Protein AF-A0AAD9VM72-F1 (afdb_monomer_lite)

Organism: NCBI:txid1348599

Sequence (78 aa):
MDEDNSRELMAIKKLKGAEDWNIWKFQISVILKAQGAWNIVTGTRTLLEPLPTASSEIERKEREKEIADWYRMDAITI

Secondary structure (DSSP, 8-state):
--HHHHHHHHS-----SSTTHHHHHHHHHHHHHHTTTHHHHTTSSPPPPPPPTT--HHHHHHHHHHHHHHHHHHT---

Foldseek 3Di:
DDPVVVVVVLDQDDDDDPVCVVVNVVSVCVVLVVLVLNCVVVVVDDQDDDDDPPDDPVVNVVSVVVNVVNVVSVPDDD

Radius of gyration: 18.25 Å; chains: 1; bounding box: 32×40×46 Å

pLDDT: mean 81.44, std 12.78, range [46.66, 94.25]

Structure (mmCIF, N/CA/C/O backbone):
data_AF-A0AAD9VM72-F1
#
_entry.id   AF-A0AAD9VM72-F1
#
loop_
_atom_site.group_PDB
_atom_site.id
_atom_site.type_symbol
_atom_site.label_atom_id
_atom_site.label_alt_id
_atom_site.label_comp_id
_atom_site.label_asym_id
_atom_site.label_entity_id
_atom_site.label_seq_id
_atom_site.pdbx_PDB_ins_code
_atom_site.Cartn_x
_atom_site.Cartn_y
_atom_site.Cartn_z
_atom_site.occupancy
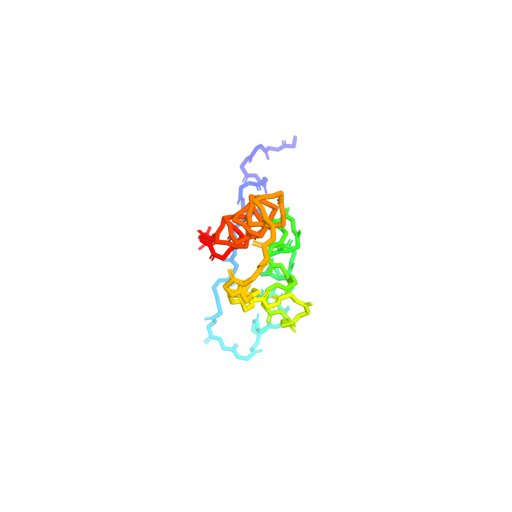_atom_site.B_iso_or_equiv
_atom_site.auth_seq_id
_atom_site.auth_comp_id
_atom_site.auth_asym_id
_atom_site.auth_atom_id
_atom_site.pdbx_PDB_model_num
ATOM 1 N N . MET A 1 1 ? 14.335 27.904 -10.030 1.00 49.06 1 MET A N 1
ATOM 2 C CA . MET A 1 1 ? 14.157 26.450 -10.197 1.00 49.06 1 MET A CA 1
ATOM 3 C C . MET A 1 1 ? 12.689 26.268 -10.495 1.00 49.06 1 MET A C 1
ATOM 5 O O . MET A 1 1 ? 11.880 26.491 -9.605 1.00 49.06 1 MET A O 1
ATOM 9 N N . ASP A 1 2 ? 12.368 26.064 -11.766 1.00 51.41 2 ASP A N 1
ATOM 10 C CA . ASP A 1 2 ? 11.012 26.196 -12.294 1.00 51.41 2 ASP A CA 1
ATOM 11 C C . ASP A 1 2 ? 10.068 25.135 -11.707 1.00 51.41 2 ASP A C 1
ATOM 13 O O . ASP A 1 2 ? 10.416 23.955 -11.631 1.00 51.41 2 ASP A O 1
ATOM 17 N N . GLU A 1 3 ? 8.873 25.561 -11.282 1.00 55.31 3 GLU A N 1
ATOM 18 C CA . GLU A 1 3 ? 7.803 24.693 -10.755 1.00 55.31 3 GLU A CA 1
ATOM 19 C C . GLU A 1 3 ? 7.412 23.578 -11.737 1.00 55.31 3 GLU A C 1
ATOM 21 O O . GLU A 1 3 ? 6.988 22.496 -11.326 1.00 55.31 3 GLU A O 1
ATOM 26 N N . ASP A 1 4 ? 7.618 23.815 -13.031 1.00 53.62 4 ASP A N 1
ATOM 27 C CA . ASP A 1 4 ? 7.325 22.873 -14.109 1.00 53.62 4 ASP A CA 1
ATOM 28 C C . ASP A 1 4 ? 8.242 21.637 -14.061 1.00 53.62 4 ASP A C 1
ATOM 30 O O . ASP A 1 4 ? 7.793 20.499 -14.208 1.00 53.62 4 ASP A O 1
ATOM 34 N N . ASN A 1 5 ? 9.509 21.834 -13.682 1.00 46.66 5 ASN A N 1
ATOM 35 C CA . ASN A 1 5 ? 10.485 20.753 -13.540 1.00 46.66 5 ASN A CA 1
ATOM 36 C C . ASN A 1 5 ? 10.154 19.837 -12.341 1.00 46.66 5 ASN A C 1
ATOM 38 O O . ASN A 1 5 ? 10.486 18.653 -12.337 1.00 46.66 5 ASN A O 1
ATOM 42 N N . SER A 1 6 ? 9.453 20.360 -11.322 1.00 49.78 6 SER A N 1
ATOM 43 C CA . SER A 1 6 ? 8.946 19.545 -10.204 1.00 49.78 6 SER A CA 1
ATOM 44 C C . SER A 1 6 ? 7.755 18.674 -10.600 1.00 49.78 6 SER A C 1
ATOM 46 O O . SER A 1 6 ? 7.600 17.585 -10.049 1.00 49.78 6 SER A O 1
ATOM 48 N N . ARG A 1 7 ? 6.922 19.111 -11.554 1.00 53.97 7 ARG A N 1
ATOM 49 C CA . ARG A 1 7 ? 5.786 18.313 -12.044 1.00 53.97 7 ARG A CA 1
ATOM 50 C C . ARG A 1 7 ? 6.237 17.171 -12.947 1.00 53.97 7 ARG A C 1
ATOM 52 O O . ARG A 1 7 ? 5.716 16.067 -12.806 1.00 53.97 7 ARG A O 1
ATOM 59 N N . GLU A 1 8 ? 7.239 17.391 -13.798 1.00 49.44 8 GLU A N 1
ATOM 60 C CA . GLU A 1 8 ? 7.851 16.310 -14.587 1.00 49.44 8 GLU A CA 1
ATOM 61 C C . GLU A 1 8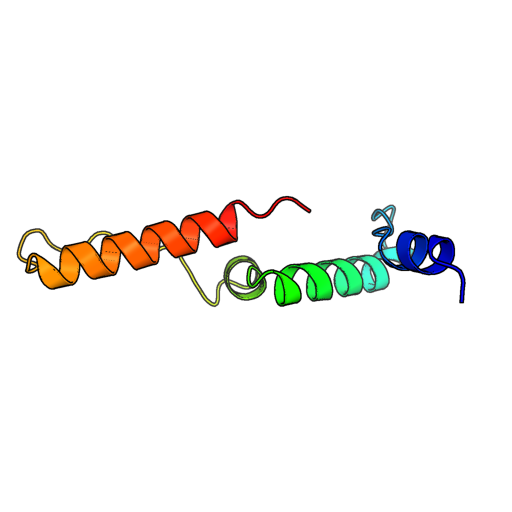 ? 8.560 15.268 -13.708 1.00 49.44 8 GLU A C 1
ATOM 63 O O . GLU A 1 8 ? 8.459 14.073 -13.983 1.00 49.44 8 GLU A O 1
ATOM 68 N N . LEU A 1 9 ? 9.184 15.678 -12.597 1.00 51.19 9 LEU A N 1
ATOM 69 C CA . LEU A 1 9 ? 9.750 14.751 -11.603 1.00 51.19 9 LEU A CA 1
ATOM 70 C C . LEU A 1 9 ? 8.686 13.891 -10.891 1.00 51.19 9 LEU A C 1
ATOM 72 O O . LEU A 1 9 ? 9.012 12.809 -10.398 1.00 51.19 9 LEU A O 1
ATOM 76 N N . MET A 1 10 ? 7.426 14.339 -10.849 1.00 60.53 10 MET A N 1
ATOM 77 C CA . MET A 1 10 ? 6.295 13.581 -10.293 1.00 60.53 10 MET A CA 1
ATOM 78 C C . MET A 1 10 ? 5.578 12.695 -11.320 1.00 60.53 10 MET A C 1
ATOM 80 O O . MET A 1 10 ? 4.741 11.877 -10.935 1.00 60.53 10 MET A O 1
ATOM 84 N N . ALA A 1 11 ? 5.883 12.816 -12.615 1.00 75.44 11 ALA A N 1
ATOM 85 C CA . ALA A 1 11 ? 5.261 11.978 -13.629 1.00 75.44 11 ALA A CA 1
ATOM 86 C C . ALA A 1 11 ? 5.811 10.544 -13.537 1.00 75.44 11 ALA A C 1
ATOM 88 O O . ALA A 1 11 ? 6.972 10.262 -13.846 1.00 75.44 11 ALA A O 1
ATOM 89 N N . ILE A 1 12 ? 4.962 9.607 -13.110 1.00 82.69 12 ILE A N 1
ATOM 90 C CA . ILE A 1 12 ? 5.305 8.183 -13.089 1.00 82.69 12 ILE A CA 1
ATOM 91 C C . ILE A 1 12 ? 5.567 7.730 -14.525 1.00 82.69 12 ILE A C 1
ATOM 93 O O . ILE A 1 12 ? 4.693 7.820 -15.396 1.00 82.69 12 ILE A O 1
ATOM 97 N N . LYS A 1 13 ? 6.763 7.196 -14.781 1.00 86.12 13 LYS A N 1
ATOM 98 C CA . LYS A 1 13 ? 7.091 6.613 -16.079 1.00 86.12 13 LYS A CA 1
ATOM 99 C C . LYS A 1 13 ? 6.298 5.322 -16.236 1.00 86.12 13 LYS A C 1
ATOM 101 O O . LYS A 1 13 ? 6.616 4.332 -15.591 1.00 86.12 13 LYS A O 1
ATOM 106 N N . LYS A 1 14 ? 5.262 5.329 -17.078 1.00 87.19 14 LYS A N 1
ATOM 107 C CA . LYS A 1 14 ? 4.435 4.140 -17.349 1.00 87.19 14 LYS A CA 1
ATOM 108 C C . LYS A 1 14 ? 5.308 2.972 -17.805 1.00 87.19 14 LYS A C 1
ATOM 110 O O . LYS A 1 14 ? 6.093 3.162 -18.727 1.00 87.19 14 LYS A O 1
ATOM 115 N N . LEU A 1 15 ? 5.097 1.802 -17.201 1.00 90.00 15 LEU A N 1
ATOM 116 C CA . LEU A 1 15 ? 5.757 0.554 -17.568 1.00 90.00 15 LEU A CA 1
ATOM 117 C C . LEU A 1 15 ? 5.334 0.125 -18.980 1.00 90.00 15 LEU A C 1
ATOM 119 O O . LEU A 1 15 ? 4.154 -0.145 -19.216 1.00 90.00 15 LEU A O 1
ATOM 123 N N . LYS A 1 16 ? 6.286 0.077 -19.910 1.00 91.94 16 LYS A N 1
ATOM 124 C CA . LYS A 1 16 ? 6.079 -0.353 -21.301 1.00 91.94 16 LYS A CA 1
ATOM 125 C C . LYS A 1 16 ? 6.741 -1.694 -21.606 1.00 91.94 16 LYS A C 1
ATOM 127 O O . LYS A 1 16 ? 6.275 -2.384 -22.511 1.00 91.94 16 LYS A O 1
ATOM 132 N N . GLY A 1 17 ? 7.774 -2.070 -20.858 1.00 92.50 17 GLY A N 1
ATOM 133 C CA . GLY A 1 17 ? 8.540 -3.284 -21.101 1.00 92.50 17 GLY A CA 1
ATOM 134 C C . GLY A 1 17 ? 9.454 -3.659 -19.936 1.00 92.50 17 GLY A C 1
ATOM 135 O O . GLY A 1 17 ? 9.283 -3.231 -18.797 1.00 92.50 17 GLY A O 1
ATOM 136 N N . ALA A 1 18 ? 10.426 -4.526 -20.202 1.00 94.25 18 ALA A N 1
ATOM 137 C CA . ALA A 1 18 ? 11.390 -4.940 -19.180 1.00 94.25 18 ALA A CA 1
ATOM 138 C C . ALA A 1 18 ? 12.446 -3.851 -18.922 1.00 94.25 18 ALA A C 1
ATOM 140 O O . ALA A 1 18 ? 13.001 -3.750 -17.827 1.00 94.25 18 ALA A O 1
ATOM 141 N N . GLU A 1 19 ? 12.710 -3.018 -19.925 1.00 92.81 19 GLU A N 1
ATOM 142 C CA . GLU A 1 19 ? 13.713 -1.959 -19.925 1.00 92.81 19 GLU A CA 1
ATOM 143 C C . GLU A 1 19 ? 13.412 -0.825 -18.937 1.00 92.81 19 GLU A C 1
ATOM 145 O O . GLU A 1 19 ? 14.334 -0.181 -18.433 1.00 92.81 19 GLU A O 1
ATOM 150 N N . ASP A 1 20 ? 12.140 -0.580 -18.624 1.00 91.69 20 ASP A N 1
ATOM 151 C CA . ASP A 1 20 ? 11.704 0.456 -17.690 1.00 91.69 20 ASP A CA 1
ATOM 152 C C . ASP A 1 20 ? 11.200 -0.094 -16.349 1.00 91.69 20 ASP A C 1
ATOM 154 O O . ASP A 1 20 ? 10.883 0.689 -15.449 1.00 91.69 20 ASP A O 1
ATOM 158 N N . TRP A 1 21 ? 11.252 -1.417 -16.160 1.00 91.81 21 TRP A N 1
ATOM 159 C CA . TRP A 1 21 ? 10.843 -2.099 -14.931 1.00 91.81 21 TRP A CA 1
ATOM 160 C C . TRP A 1 21 ? 11.490 -1.526 -13.671 1.00 91.81 21 TRP A C 1
ATOM 162 O O . TRP A 1 21 ? 10.799 -1.201 -12.707 1.00 91.81 21 TRP A O 1
ATOM 172 N N . ASN A 1 22 ? 12.815 -1.371 -13.668 1.00 93.94 22 ASN A N 1
ATOM 173 C CA . ASN A 1 22 ? 13.540 -0.931 -12.474 1.00 93.94 22 ASN A CA 1
ATOM 174 C C . ASN A 1 22 ? 13.173 0.503 -12.067 1.00 93.94 22 ASN A C 1
ATOM 176 O O . ASN A 1 22 ? 13.040 0.791 -10.878 1.00 93.94 22 ASN A O 1
ATOM 180 N N . ILE A 1 23 ? 12.976 1.387 -13.051 1.00 91.31 23 ILE A N 1
ATOM 181 C CA . ILE A 1 23 ? 12.615 2.790 -12.817 1.00 91.31 23 ILE A CA 1
ATOM 182 C C . ILE A 1 23 ? 11.174 2.874 -12.318 1.00 91.31 23 ILE A C 1
ATOM 184 O O . ILE A 1 23 ? 10.927 3.489 -11.282 1.00 91.31 23 ILE A O 1
ATOM 188 N N . TRP A 1 24 ? 10.242 2.207 -13.004 1.00 92.06 24 TRP A N 1
ATOM 189 C CA . TRP A 1 24 ? 8.840 2.169 -12.597 1.00 92.06 24 TRP A CA 1
ATOM 190 C C . TRP A 1 24 ? 8.693 1.595 -11.186 1.00 92.06 24 TRP A C 1
ATOM 192 O O . TRP A 1 24 ? 8.079 2.217 -10.320 1.00 92.06 24 TRP A O 1
ATOM 202 N N . LYS A 1 25 ? 9.347 0.460 -10.904 1.00 92.06 25 LYS A N 1
ATOM 203 C CA . LYS A 1 25 ? 9.329 -0.170 -9.580 1.00 92.06 25 LYS A CA 1
ATOM 204 C C . LYS A 1 25 ? 9.849 0.778 -8.504 1.00 92.06 25 LYS A C 1
ATOM 206 O O . LYS A 1 25 ? 9.251 0.851 -7.431 1.00 92.06 25 LYS A O 1
ATOM 211 N N . PHE A 1 26 ? 10.942 1.497 -8.764 1.00 92.44 26 PHE A N 1
ATOM 212 C CA . PHE A 1 26 ? 11.475 2.481 -7.823 1.00 92.44 26 PHE A CA 1
ATOM 213 C C . PHE A 1 26 ? 10.474 3.613 -7.562 1.00 92.44 26 PHE A C 1
ATOM 215 O O . PHE A 1 26 ? 10.161 3.875 -6.401 1.00 92.44 26 PHE A O 1
ATOM 222 N N . GLN A 1 27 ? 9.922 4.225 -8.615 1.00 90.56 27 GLN A N 1
ATOM 223 C CA . GLN A 1 27 ? 8.958 5.324 -8.492 1.00 90.56 27 GLN A CA 1
ATOM 224 C C . GLN A 1 27 ? 7.709 4.897 -7.707 1.00 90.56 27 GLN A C 1
ATOM 226 O O . GLN A 1 27 ? 7.341 5.555 -6.734 1.00 90.56 27 GLN A O 1
ATOM 231 N N . ILE A 1 28 ? 7.116 3.750 -8.050 1.00 90.25 28 ILE A N 1
ATOM 232 C CA . ILE A 1 28 ? 5.953 3.203 -7.337 1.00 90.25 28 ILE A CA 1
ATOM 233 C C . ILE A 1 28 ? 6.291 2.884 -5.877 1.00 90.25 28 ILE A C 1
ATOM 235 O O . ILE A 1 28 ? 5.510 3.200 -4.982 1.00 90.25 28 ILE A O 1
ATOM 239 N N . SER A 1 29 ? 7.474 2.325 -5.607 1.00 91.75 29 SER A N 1
ATOM 240 C CA . SER A 1 29 ? 7.901 2.033 -4.232 1.00 91.75 29 SER A CA 1
ATOM 241 C C . SER A 1 29 ? 8.025 3.298 -3.384 1.00 91.75 29 SER A C 1
ATOM 243 O O . SER A 1 29 ? 7.660 3.281 -2.211 1.00 91.75 29 SER A O 1
ATOM 245 N N . VAL A 1 30 ? 8.544 4.393 -3.946 1.00 90.88 30 VAL A N 1
ATOM 246 C CA . VAL A 1 30 ? 8.655 5.680 -3.242 1.00 90.88 30 VAL A CA 1
ATOM 247 C C . VAL A 1 30 ? 7.271 6.249 -2.935 1.00 90.88 30 VAL A C 1
ATOM 249 O O . VAL A 1 30 ? 7.025 6.642 -1.795 1.00 90.88 30 VAL A O 1
ATOM 252 N N . ILE A 1 31 ? 6.355 6.229 -3.905 1.00 88.81 31 ILE A N 1
ATOM 253 C CA . ILE A 1 31 ? 4.991 6.754 -3.743 1.00 88.81 31 ILE A CA 1
ATOM 254 C C . ILE A 1 31 ? 4.220 5.962 -2.682 1.00 88.81 31 ILE A C 1
ATOM 256 O O . ILE A 1 31 ? 3.718 6.543 -1.720 1.00 88.81 31 ILE A O 1
ATOM 260 N N . LEU A 1 32 ? 4.217 4.631 -2.784 1.00 88.75 32 LEU A N 1
ATOM 261 C CA . LEU A 1 32 ? 3.554 3.753 -1.817 1.00 88.75 32 LEU A CA 1
ATOM 262 C C . LEU A 1 32 ? 4.115 3.908 -0.397 1.00 88.75 32 LEU A C 1
ATOM 264 O O . LEU A 1 32 ? 3.370 3.799 0.575 1.00 88.75 32 LEU A O 1
ATOM 268 N N . LYS A 1 33 ? 5.423 4.153 -0.249 1.00 89.56 33 LYS A N 1
ATOM 269 C CA . LYS A 1 33 ? 6.032 4.428 1.062 1.00 89.56 33 LYS A CA 1
ATOM 270 C C . LYS A 1 33 ? 5.613 5.789 1.602 1.00 89.56 33 LYS A C 1
ATOM 272 O O . LYS A 1 33 ? 5.247 5.870 2.770 1.00 89.56 33 LYS A O 1
ATOM 277 N N . ALA A 1 34 ? 5.630 6.829 0.769 1.00 87.06 34 ALA A N 1
ATOM 278 C CA . ALA A 1 34 ? 5.219 8.177 1.159 1.00 87.06 34 ALA A CA 1
ATOM 279 C C . ALA A 1 34 ? 3.745 8.231 1.594 1.00 87.06 34 ALA A C 1
ATOM 281 O O . ALA A 1 34 ? 3.398 8.973 2.508 1.00 87.06 34 ALA A O 1
ATOM 282 N N . GLN A 1 35 ? 2.894 7.409 0.980 1.00 84.81 35 GLN A N 1
ATOM 283 C CA . GLN A 1 35 ? 1.472 7.304 1.313 1.00 84.81 35 GLN A CA 1
ATOM 284 C C . GLN A 1 35 ? 1.173 6.243 2.394 1.00 84.81 35 GLN A C 1
ATOM 286 O O . GLN A 1 35 ? 0.025 6.058 2.783 1.00 84.81 35 GLN A O 1
ATOM 291 N N . GLY A 1 36 ? 2.184 5.522 2.892 1.00 85.19 36 GLY A N 1
ATOM 292 C CA . GLY A 1 36 ? 2.030 4.486 3.920 1.00 85.19 36 GLY A CA 1
ATOM 293 C C . GLY A 1 36 ? 1.493 3.130 3.429 1.00 85.19 36 GLY A C 1
ATOM 294 O O . GLY A 1 36 ? 1.541 2.161 4.183 1.00 85.19 36 GLY A O 1
ATOM 295 N N . ALA A 1 37 ? 1.053 3.003 2.175 1.00 86.75 37 ALA A N 1
ATOM 296 C CA . ALA A 1 37 ? 0.518 1.763 1.595 1.00 86.75 37 ALA A CA 1
ATOM 297 C C . ALA A 1 37 ? 1.554 0.643 1.378 1.00 86.75 37 ALA A C 1
ATOM 299 O O . ALA A 1 37 ? 1.182 -0.510 1.158 1.00 86.75 37 ALA A O 1
ATOM 300 N N . TRP A 1 38 ? 2.858 0.935 1.454 1.00 89.38 38 TRP A N 1
ATOM 301 C CA . TRP A 1 38 ? 3.915 -0.053 1.183 1.00 89.38 38 TRP A CA 1
ATOM 302 C C . TRP A 1 38 ? 3.788 -1.348 2.003 1.00 89.38 38 TRP A C 1
ATOM 304 O O . TRP A 1 38 ? 4.060 -2.440 1.503 1.00 89.38 38 TRP A O 1
ATOM 314 N N . ASN A 1 39 ? 3.332 -1.240 3.250 1.00 87.38 39 ASN A N 1
ATOM 315 C CA . ASN A 1 39 ? 3.183 -2.388 4.147 1.00 87.38 39 ASN A CA 1
ATOM 316 C C . ASN A 1 39 ? 2.013 -3.303 3.746 1.00 87.38 39 ASN A C 1
ATOM 318 O O . ASN A 1 39 ? 2.058 -4.505 3.991 1.00 87.38 39 ASN A O 1
ATOM 322 N N . ILE A 1 40 ? 0.990 -2.748 3.091 1.00 86.81 40 ILE A N 1
ATOM 323 C CA . ILE A 1 40 ? -0.123 -3.525 2.534 1.00 86.81 40 ILE A CA 1
ATOM 324 C C . ILE A 1 40 ? 0.365 -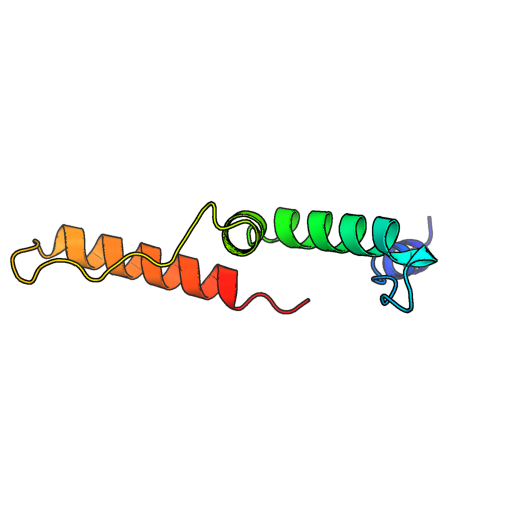4.285 1.300 1.00 86.81 40 ILE A C 1
ATOM 326 O O . ILE A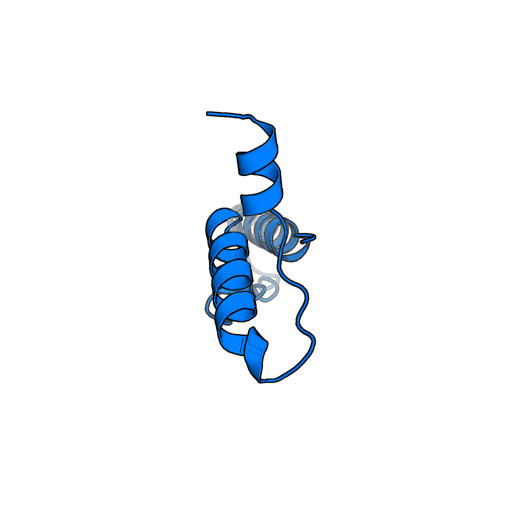 1 40 ? 0.234 -5.503 1.232 1.00 86.81 40 ILE A O 1
ATOM 330 N N . VAL A 1 41 ? 1.030 -3.591 0.370 1.00 86.88 41 VAL A N 1
ATOM 331 C CA . VAL A 1 41 ? 1.518 -4.182 -0.892 1.00 86.88 41 VAL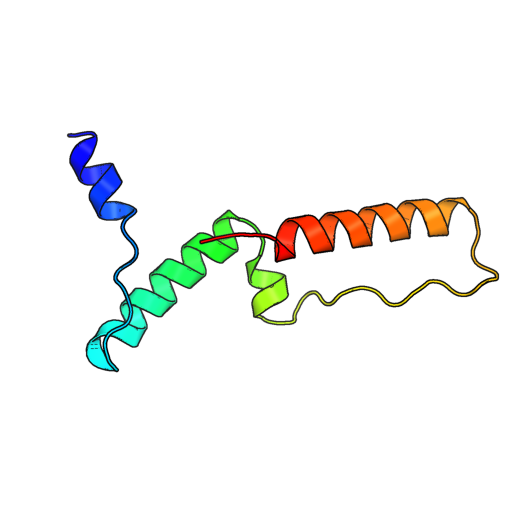 A CA 1
ATOM 332 C C . VAL A 1 41 ? 2.569 -5.271 -0.667 1.00 86.88 41 VAL A C 1
ATOM 334 O O . VAL A 1 41 ? 2.627 -6.247 -1.410 1.00 86.88 41 VAL A O 1
ATOM 337 N N . THR A 1 42 ? 3.402 -5.130 0.365 1.00 88.81 42 THR A N 1
ATOM 338 C CA . THR A 1 42 ? 4.396 -6.152 0.732 1.00 88.81 42 THR A CA 1
ATOM 339 C C . THR A 1 42 ? 3.833 -7.268 1.615 1.00 88.81 42 THR A C 1
ATOM 341 O O . THR A 1 42 ? 4.557 -8.212 1.921 1.00 88.81 42 THR A O 1
ATOM 344 N N . GLY A 1 43 ? 2.565 -7.179 2.029 1.00 84.88 43 GLY A N 1
ATOM 345 C CA . GLY A 1 43 ? 1.915 -8.165 2.893 1.00 84.88 43 GLY A CA 1
ATOM 346 C C . GLY A 1 43 ? 2.400 -8.155 4.345 1.00 84.88 43 GLY A C 1
ATOM 347 O O . GLY A 1 43 ? 2.054 -9.057 5.101 1.00 84.88 43 GLY A O 1
ATOM 348 N N . THR A 1 44 ? 3.179 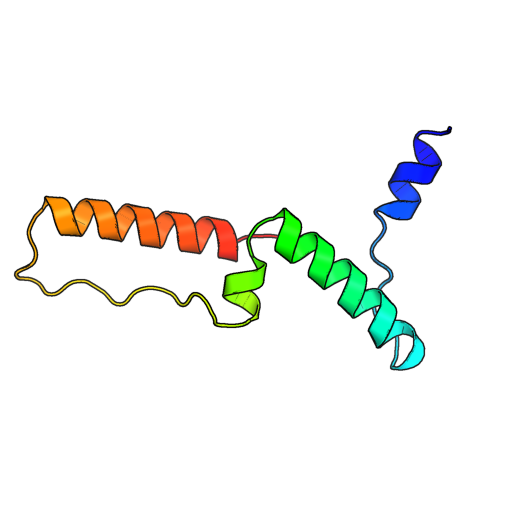-7.153 4.767 1.00 86.88 44 THR A N 1
ATOM 349 C CA . THR A 1 44 ? 3.601 -7.011 6.171 1.00 86.88 44 THR A CA 1
ATOM 350 C C . THR A 1 44 ? 2.474 -6.506 7.072 1.00 86.88 44 THR A C 1
ATOM 352 O O . THR A 1 44 ? 2.550 -6.664 8.289 1.00 86.88 44 THR A O 1
ATOM 355 N N . ARG A 1 45 ? 1.410 -5.935 6.490 1.00 83.25 45 ARG A N 1
ATOM 356 C CA . ARG A 1 45 ? 0.158 -5.595 7.175 1.00 83.25 45 ARG A CA 1
ATOM 357 C C . ARG A 1 45 ? -1.045 -6.116 6.388 1.00 83.25 45 ARG A C 1
ATOM 359 O O . ARG A 1 45 ? -1.379 -5.584 5.333 1.00 83.25 45 ARG A O 1
ATOM 366 N N . THR A 1 46 ? -1.730 -7.112 6.936 1.00 84.12 46 THR A N 1
ATOM 367 C CA . THR A 1 46 ? -2.978 -7.661 6.391 1.00 84.12 46 THR A CA 1
ATOM 368 C C . THR A 1 46 ? -4.200 -7.057 7.080 1.00 84.12 46 THR A C 1
ATOM 370 O O . THR A 1 46 ? -4.093 -6.451 8.151 1.00 84.12 46 THR A O 1
ATOM 373 N N . LEU A 1 47 ? -5.370 -7.211 6.454 1.00 83.12 47 LEU A N 1
ATOM 374 C CA . LEU A 1 47 ? -6.637 -6.906 7.106 1.00 83.12 47 LEU A CA 1
ATOM 375 C C . LEU A 1 47 ? -6.785 -7.805 8.341 1.00 83.12 47 LEU A C 1
ATOM 377 O O . LEU A 1 47 ? -6.555 -9.013 8.271 1.00 83.12 47 LEU A O 1
ATOM 381 N N . LEU A 1 48 ? -7.149 -7.200 9.469 1.00 82.44 48 LEU A N 1
ATOM 382 C CA . LEU A 1 48 ? -7.360 -7.929 10.713 1.00 82.44 48 LEU A CA 1
ATOM 383 C C . LEU A 1 48 ? -8.629 -8.775 10.628 1.00 82.44 48 LEU A C 1
ATOM 385 O O . LEU A 1 48 ? -9.653 -8.331 10.108 1.00 82.44 48 LEU A O 1
ATOM 389 N N . GLU A 1 49 ? -8.570 -9.977 11.194 1.00 81.19 49 GLU A N 1
ATOM 390 C CA . GLU A 1 49 ? -9.745 -10.834 11.323 1.00 81.19 49 GLU A CA 1
ATOM 391 C C . GLU A 1 49 ? -10.808 -10.189 12.233 1.00 81.19 49 GLU A C 1
ATOM 393 O O . GLU A 1 49 ? -10.481 -9.354 13.086 1.00 81.19 49 GLU A O 1
ATOM 398 N N . PRO A 1 50 ? -12.093 -10.554 12.094 1.00 75.94 50 PRO A N 1
ATOM 399 C CA . PRO A 1 50 ? -13.131 -10.128 13.026 1.00 75.94 50 PRO A CA 1
ATOM 400 C C . PRO A 1 50 ? -12.807 -10.549 14.467 1.00 75.94 50 PRO A C 1
ATOM 402 O O . PRO A 1 50 ? -12.258 -11.623 14.708 1.00 75.94 50 PRO A O 1
ATOM 405 N N . LEU A 1 51 ? -13.161 -9.715 15.447 1.00 81.00 51 LEU A N 1
ATOM 406 C CA . LEU A 1 51 ? -13.038 -10.098 16.856 1.00 81.00 51 LEU A CA 1
ATOM 407 C C . LEU A 1 51 ? -14.036 -11.212 17.226 1.00 81.00 51 LEU A C 1
ATOM 409 O O . LEU A 1 51 ? -15.152 -11.232 16.696 1.00 81.00 51 LEU A O 1
ATOM 413 N N . PRO A 1 52 ? -13.692 -12.094 18.184 1.00 81.44 52 PRO A N 1
ATOM 414 C CA . PRO A 1 52 ? -14.647 -13.015 18.787 1.00 81.44 52 PRO A CA 1
ATOM 415 C C . PRO A 1 52 ? -15.857 -12.286 19.381 1.00 81.44 52 PRO A C 1
ATOM 417 O O . PRO A 1 52 ? -15.759 -11.177 19.906 1.00 81.44 52 PRO A O 1
ATOM 420 N N . THR A 1 53 ? -17.014 -12.945 19.396 1.00 76.25 53 THR A N 1
ATOM 421 C CA . THR A 1 53 ? -18.264 -12.361 19.914 1.00 76.25 53 THR A CA 1
ATOM 422 C C . THR A 1 53 ? -18.184 -11.997 21.401 1.00 76.25 53 THR A C 1
ATOM 424 O O . THR A 1 53 ? -18.931 -11.140 21.862 1.00 76.25 53 THR A O 1
ATOM 427 N N . ALA A 1 54 ? -17.266 -12.613 22.149 1.00 85.56 54 ALA A N 1
ATOM 428 C CA . ALA A 1 54 ? -17.035 -12.346 23.566 1.00 85.56 54 ALA A CA 1
ATOM 429 C C . ALA A 1 54 ? -16.147 -11.115 23.846 1.00 85.56 54 ALA A C 1
ATOM 431 O O . ALA A 1 54 ? -15.993 -10.748 25.008 1.00 85.56 54 ALA A O 1
ATOM 432 N N . SER A 1 55 ? -15.566 -10.476 22.823 1.00 83.56 55 SER A N 1
ATOM 433 C CA . SER A 1 55 ? -14.695 -9.309 23.013 1.00 83.56 55 SER A CA 1
ATOM 434 C C . SER A 1 55 ? -15.448 -8.111 23.584 1.00 83.56 55 SER A C 1
ATOM 436 O O . SER A 1 55 ? -16.602 -7.848 23.216 1.00 83.56 55 SER A O 1
ATOM 438 N N . SER A 1 56 ? -14.764 -7.378 24.459 1.00 88.75 56 SER A N 1
ATOM 439 C CA . SER A 1 56 ? -15.264 -6.182 25.135 1.00 88.75 56 SER A CA 1
ATOM 440 C C . SER A 1 56 ? -15.563 -5.042 24.156 1.00 88.75 56 SER A C 1
ATOM 442 O O . SER A 1 56 ? -15.083 -5.009 23.022 1.00 88.75 56 SER A O 1
ATOM 444 N N . GLU A 1 57 ? -16.355 -4.063 24.593 1.00 86.00 57 GLU A N 1
ATOM 445 C CA . GLU A 1 57 ? -16.715 -2.917 23.748 1.00 86.00 57 GLU A CA 1
ATOM 446 C C . GLU A 1 57 ? -15.506 -2.034 23.390 1.00 86.00 57 GLU A C 1
ATOM 448 O O . GLU A 1 57 ? -15.464 -1.451 22.307 1.00 86.00 57 GLU A O 1
ATOM 453 N N . ILE A 1 58 ? -14.503 -1.961 24.273 1.00 88.62 58 ILE A N 1
ATOM 454 C CA . ILE A 1 58 ? -13.265 -1.208 24.032 1.00 88.62 58 ILE A CA 1
ATOM 455 C C . ILE A 1 58 ? -12.470 -1.865 22.900 1.00 88.62 58 ILE A C 1
ATOM 457 O O . ILE A 1 58 ? -12.151 -1.197 21.918 1.00 88.62 58 ILE A O 1
ATOM 461 N N . GLU A 1 59 ? -12.250 -3.181 22.983 1.00 86.31 59 GLU A N 1
ATOM 462 C CA . GLU A 1 59 ? -11.538 -3.944 21.948 1.00 86.31 59 GLU A CA 1
ATOM 463 C C . GLU A 1 59 ? -12.239 -3.837 20.589 1.00 86.31 59 GLU A C 1
ATOM 465 O O . GLU A 1 59 ? -11.587 -3.674 19.557 1.00 86.31 59 GLU A O 1
ATOM 470 N N . ARG A 1 60 ? -13.580 -3.867 20.573 1.00 85.50 60 ARG A N 1
ATOM 471 C CA . ARG A 1 60 ? -14.368 -3.683 19.344 1.00 85.50 60 ARG A CA 1
ATOM 472 C C . ARG A 1 60 ? -14.129 -2.319 18.703 1.00 85.50 60 ARG A C 1
ATOM 474 O O . ARG A 1 60 ? -13.855 -2.263 17.508 1.00 85.50 60 ARG A O 1
ATOM 481 N N . LYS A 1 61 ? -14.161 -1.237 19.486 1.00 86.94 61 LYS A N 1
ATOM 482 C CA . LYS A 1 61 ? -13.916 0.124 18.977 1.00 86.94 61 LYS A CA 1
ATOM 483 C C . LYS A 1 61 ? -12.488 0.313 18.471 1.00 86.94 61 LYS A C 1
ATOM 485 O O . LYS A 1 61 ? -12.277 1.042 17.505 1.00 86.94 61 LYS A O 1
ATOM 490 N N . GLU A 1 62 ? -11.504 -0.306 19.112 1.00 88.12 62 GLU A N 1
ATOM 491 C CA . GLU A 1 62 ? -10.114 -0.274 18.642 1.00 88.12 62 GLU A CA 1
ATOM 492 C C . GLU A 1 62 ? -9.959 -1.037 17.325 1.00 88.12 62 GLU A C 1
ATOM 494 O O . GLU A 1 62 ? -9.425 -0.487 16.361 1.00 88.12 62 GLU A O 1
ATOM 499 N N . ARG A 1 63 ? -10.539 -2.239 17.227 1.00 87.88 63 ARG A N 1
ATOM 500 C CA . ARG A 1 63 ? -10.538 -3.032 15.991 1.00 87.88 63 ARG A CA 1
ATOM 501 C C . ARG A 1 63 ? -11.203 -2.302 14.830 1.00 87.88 63 ARG A C 1
ATOM 503 O O . ARG A 1 63 ? -10.690 -2.329 13.716 1.00 87.88 63 ARG A O 1
ATOM 510 N N . GLU A 1 64 ? -12.332 -1.645 15.073 1.00 87.62 64 GLU A N 1
ATOM 511 C CA . GLU A 1 64 ? -13.026 -0.855 14.052 1.00 87.62 64 GLU A CA 1
ATOM 512 C C . GLU A 1 64 ? -12.151 0.286 13.520 1.00 87.62 64 GLU A C 1
ATOM 514 O O . GLU A 1 64 ? -12.098 0.499 12.307 1.00 87.62 64 GLU A O 1
ATOM 519 N N . LYS A 1 65 ? -11.412 0.981 14.397 1.00 87.44 65 LYS A N 1
ATOM 520 C CA . LYS A 1 65 ? -10.450 2.016 13.984 1.00 87.44 65 LYS A CA 1
ATOM 521 C C . LYS A 1 65 ? -9.325 1.430 13.138 1.00 87.44 65 LYS A C 1
ATOM 523 O O . LYS A 1 65 ? -9.017 1.974 12.083 1.00 87.44 65 LYS A O 1
ATOM 528 N N . GLU A 1 66 ? -8.748 0.308 13.559 1.00 86.81 66 GLU A N 1
ATOM 529 C CA . GLU A 1 66 ? -7.661 -0.350 12.828 1.00 86.81 66 GLU A CA 1
ATOM 530 C C . GLU A 1 66 ? -8.096 -0.838 11.440 1.00 86.81 66 GLU A C 1
ATOM 532 O O . GLU A 1 66 ? -7.335 -0.704 10.478 1.00 86.81 66 GLU A O 1
ATOM 537 N N . ILE A 1 67 ? -9.319 -1.367 11.324 1.00 87.12 67 ILE A N 1
ATOM 538 C CA . ILE A 1 67 ? -9.928 -1.772 10.049 1.00 87.12 67 ILE A CA 1
ATOM 539 C C . ILE A 1 67 ? -10.178 -0.547 9.163 1.00 87.12 67 ILE A C 1
ATOM 541 O O . ILE A 1 67 ? -9.830 -0.565 7.982 1.00 87.12 67 ILE A O 1
ATOM 545 N N . ALA A 1 68 ? -10.744 0.529 9.713 1.00 86.50 68 ALA A N 1
ATOM 546 C CA . ALA A 1 68 ? -10.982 1.763 8.967 1.00 86.50 68 ALA A CA 1
ATOM 547 C C . ALA A 1 68 ? -9.673 2.393 8.459 1.00 86.50 68 ALA A C 1
ATOM 549 O O . ALA A 1 68 ? -9.604 2.856 7.319 1.00 86.50 68 ALA A O 1
ATOM 550 N N . ASP A 1 69 ? -8.621 2.372 9.276 1.00 85.44 69 ASP A N 1
ATOM 551 C CA . ASP A 1 69 ? -7.291 2.840 8.889 1.00 85.44 69 ASP A CA 1
ATOM 552 C C . ASP A 1 69 ? -6.675 1.962 7.797 1.00 85.44 69 ASP A C 1
ATOM 554 O O . ASP A 1 69 ? -6.076 2.491 6.861 1.00 85.44 69 ASP A O 1
ATOM 558 N N . TRP A 1 70 ? -6.856 0.640 7.877 1.00 85.94 70 TRP A N 1
ATOM 559 C CA . TRP A 1 70 ? -6.425 -0.274 6.821 1.00 85.94 70 TRP A CA 1
ATOM 560 C C . TRP A 1 70 ? -7.124 0.048 5.493 1.00 85.94 70 TRP A C 1
ATOM 562 O O . TRP A 1 70 ? -6.443 0.238 4.488 1.00 85.94 70 TRP A O 1
ATOM 572 N N . TYR A 1 71 ? -8.450 0.228 5.492 1.00 85.38 71 TYR A N 1
ATOM 573 C CA . TYR A 1 71 ? -9.191 0.606 4.281 1.00 85.38 71 TYR A CA 1
ATOM 574 C C . TYR A 1 71 ? -8.767 1.966 3.720 1.00 85.38 71 TYR A C 1
ATOM 576 O O . TYR A 1 71 ? -8.701 2.128 2.504 1.00 85.38 71 TYR A O 1
ATOM 584 N N . ARG A 1 72 ? -8.440 2.944 4.574 1.00 84.50 72 ARG A N 1
ATOM 585 C CA . ARG A 1 72 ? -7.912 4.240 4.115 1.00 84.50 72 ARG A CA 1
ATOM 586 C C . ARG A 1 72 ? -6.596 4.073 3.352 1.00 84.50 72 ARG A C 1
ATOM 588 O O . ARG A 1 72 ? -6.368 4.778 2.376 1.00 84.50 72 ARG A O 1
ATOM 595 N N . MET A 1 73 ? -5.733 3.175 3.818 1.00 81.38 73 MET A N 1
ATOM 596 C CA . MET A 1 73 ? -4.442 2.899 3.189 1.00 81.38 73 MET A CA 1
ATOM 597 C C . MET A 1 73 ? -4.582 2.046 1.917 1.00 81.38 73 MET A C 1
ATOM 599 O O . MET A 1 73 ? -3.806 2.224 0.984 1.00 81.38 73 MET A O 1
ATOM 603 N N . ASP A 1 74 ? -5.557 1.138 1.864 1.00 81.12 74 ASP A N 1
ATOM 604 C CA . ASP A 1 74 ? -5.834 0.303 0.686 1.00 81.12 74 ASP A CA 1
ATOM 605 C C . ASP A 1 74 ? -6.504 1.097 -0.450 1.00 81.12 74 ASP A C 1
ATOM 607 O O . ASP A 1 74 ? -6.209 0.894 -1.623 1.00 81.12 74 ASP A O 1
ATOM 611 N N . ALA A 1 75 ? -7.328 2.094 -0.114 1.00 79.25 75 ALA A N 1
ATOM 612 C CA . ALA A 1 75 ? -8.004 2.969 -1.077 1.00 79.25 75 ALA A CA 1
ATOM 613 C C . ALA A 1 75 ? -7.081 3.994 -1.775 1.00 79.25 75 ALA A C 1
ATOM 615 O O . ALA A 1 75 ? -7.566 4.924 -2.426 1.00 79.25 75 ALA A O 1
ATOM 616 N N . ILE A 1 76 ? -5.760 3.867 -1.632 1.00 73.88 76 ILE A N 1
ATOM 617 C CA . ILE A 1 76 ? -4.792 4.768 -2.256 1.00 73.88 76 ILE A CA 1
ATOM 618 C C . ILE A 1 76 ? -4.816 4.596 -3.782 1.00 73.88 76 ILE A C 1
ATOM 620 O O . ILE A 1 76 ? -4.453 3.555 -4.325 1.00 73.88 76 ILE A O 1
ATOM 624 N N . THR A 1 77 ? -5.211 5.661 -4.481 1.00 60.91 77 THR A N 1
ATOM 625 C CA . THR A 1 77 ? -5.147 5.766 -5.943 1.00 60.91 77 THR A CA 1
ATOM 626 C C . THR A 1 77 ? -3.858 6.473 -6.364 1.00 60.91 77 THR A C 1
ATOM 628 O O . THR A 1 77 ? -3.595 7.586 -5.900 1.00 60.91 77 THR A O 1
ATOM 631 N N . ILE A 1 78 ? -3.074 5.827 -7.233 1.00 58.19 78 ILE A N 1
ATOM 632 C CA . ILE A 1 78 ? -1.807 6.320 -7.806 1.00 58.19 78 ILE A CA 1
ATOM 633 C C . ILE A 1 78 ? -2.025 6.751 -9.256 1.00 58.19 78 ILE A C 1
ATOM 635 O O . ILE A 1 78 ? -2.728 6.007 -9.978 1.00 58.19 78 ILE A O 1
#